Protein AF-A0A357A5Y3-F1 (afdb_monomer)

Solvent-accessible surface area (backbone atoms only — not comparable to full-atom values): 7662 Å² total; per-residue (Å²): 144,85,85,84,84,78,81,86,78,90,72,81,89,76,82,80,77,77,78,78,68,81,76,73,73,76,72,76,75,65,92,49,77,47,78,47,77,55,51,96,74,19,34,39,39,38,39,89,93,44,34,38,35,29,16,39,32,47,57,38,84,97,31,50,90,36,69,61,70,78,59,73,34,61,30,35,41,29,88,48,83,45,53,61,30,32,38,63,89,82,45,48,80,82,44,48,78,47,69,65,66,44,83,42,84,45,81,94,77,45,72,49,75,42,73,80,85,83,131

pLDDT: mean 85.26, std 17.9, range [48.19, 98.75]

Foldseek 3Di:
DDDDDDDDDPDDDDPPPPPPPDPPVPPPPPLDWDWDDQDDQWIWIDGLNFTEIFFFADCDDVNVPTDGDEDDGQEYEFQDCDRRGNDDPRYPDDHHYDHDADWDQDPSRDIDGRDDDDD

Radius of gyration: 29.27 Å; Cα contacts (8 Å, |Δi|>4): 184; chains: 1; bounding box: 29×82×75 Å

Nearest PDB structures (foldseek):
  1zkp-assembly1_C  TM=5.494E-01  e=3.702E-01  Bacillus anthracis str. Ames
  7e3v-assembly1_A  TM=3.464E-01  e=6.804E-02  Staphylococcus aureus
  2y8l-assembly1_B  TM=3.340E-01  e=3.865E+00  Homo sapiens
  6acv-assembly1_A  TM=2.864E-01  e=6.098E+00  Arabidopsis thaliana
  4mqr-assembly1_B  TM=4.585E-01  e=5.353E+00  Mycobacterium tuberculosis

Sequence (119 aa):
MKRRNFISTTGAMAIATIVTSAYSATAQTPSGLTIQSFGHTCFLFTGGGHQILVNPFRPLGCTAQYPAPNVEADLVLISSQLLDEGYVEDLPGQPRLLFEPGDYQLNGGLQVRGMVAER

Secondary structure (DSSP, 8-state):
-----PPP-----------------------PPEEEEEETTEEEEEETTEEEEES---SSGGGTTSPPP----SEEE-S-SSTTT---TT-SS-PEEE-S-EEEE-GGG-EEEE-----

Mean predicted aligned error: 12.29 Å

Structure (mmCIF, N/CA/C/O backbone):
data_AF-A0A357A5Y3-F1
#
_entry.id   AF-A0A357A5Y3-F1
#
loop_
_atom_site.group_PDB
_atom_site.id
_atom_site.type_symbol
_atom_site.label_atom_id
_atom_site.label_alt_id
_atom_site.label_comp_id
_atom_site.label_asym_id
_atom_site.label_entity_id
_atom_site.label_seq_id
_atom_site.pdbx_PDB_ins_code
_atom_site.Cartn_x
_atom_site.Cartn_y
_atom_site.Cartn_z
_atom_site.occupancy
_atom_site.B_iso_or_equiv
_atom_site.auth_seq_id
_atom_site.auth_comp_id
_atom_site.auth_asym_id
_atom_site.auth_atom_id
_atom_site.pdbx_PDB_model_num
ATOM 1 N N . MET A 1 1 ? 14.017 68.796 54.063 1.00 50.00 1 MET A N 1
ATOM 2 C CA . MET A 1 1 ? 12.559 69.028 53.931 1.00 50.00 1 MET A CA 1
ATOM 3 C C . MET A 1 1 ? 12.073 68.625 52.540 1.00 50.00 1 MET A C 1
ATOM 5 O O . MET A 1 1 ? 12.343 69.348 51.595 1.00 50.00 1 MET A O 1
ATOM 9 N N . LYS A 1 2 ? 11.384 67.480 52.426 1.00 49.94 2 LYS A N 1
ATOM 10 C CA . LYS A 1 2 ? 10.224 67.196 51.545 1.00 49.94 2 LYS A CA 1
ATOM 11 C C . LYS A 1 2 ? 9.923 65.697 51.662 1.00 49.94 2 LYS A C 1
ATOM 13 O O . LYS A 1 2 ? 10.582 64.865 51.053 1.00 49.94 2 LYS A O 1
ATOM 18 N N . ARG A 1 3 ? 8.971 65.373 52.540 1.00 57.78 3 ARG A N 1
ATOM 19 C CA . ARG A 1 3 ? 8.462 64.019 52.790 1.00 57.78 3 ARG A CA 1
ATOM 20 C C . ARG A 1 3 ? 7.467 63.706 51.676 1.00 57.78 3 ARG A C 1
ATOM 22 O O . ARG A 1 3 ? 6.505 64.450 51.510 1.00 57.78 3 ARG A O 1
ATOM 29 N N . ARG A 1 4 ? 7.702 62.651 50.899 1.00 69.19 4 ARG A N 1
ATOM 30 C CA . ARG A 1 4 ? 6.700 62.115 49.972 1.00 69.19 4 ARG A CA 1
ATOM 31 C C . ARG A 1 4 ? 5.983 60.970 50.678 1.00 69.19 4 ARG A C 1
ATOM 33 O O . ARG A 1 4 ? 6.484 59.855 50.711 1.00 69.19 4 ARG A O 1
ATOM 40 N N . ASN A 1 5 ? 4.842 61.293 51.279 1.00 54.41 5 ASN A N 1
ATOM 41 C CA . ASN A 1 5 ? 3.867 60.313 51.739 1.00 54.41 5 A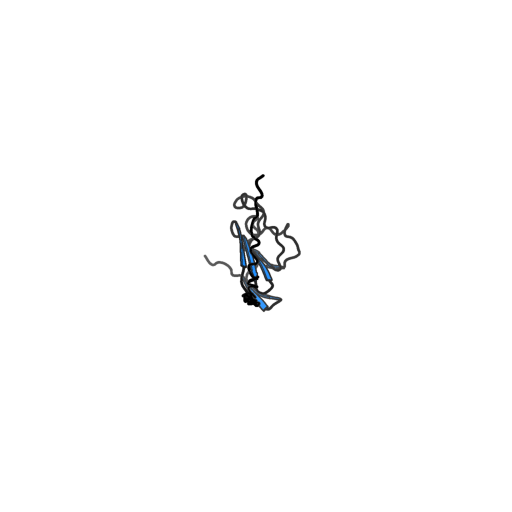SN A CA 1
ATOM 42 C C . ASN A 1 5 ? 3.133 59.789 50.503 1.00 54.41 5 ASN A C 1
ATOM 44 O O . ASN A 1 5 ? 2.439 60.565 49.848 1.00 54.41 5 ASN A O 1
ATOM 48 N N . PHE A 1 6 ? 3.285 58.506 50.185 1.00 58.59 6 PHE A N 1
ATOM 49 C CA . PHE A 1 6 ? 2.367 57.830 49.277 1.00 58.59 6 PHE A CA 1
ATOM 50 C C . PHE A 1 6 ? 1.402 56.989 50.103 1.00 58.59 6 PHE A C 1
ATOM 52 O O . PHE A 1 6 ? 1.797 56.194 50.953 1.00 58.59 6 PHE A O 1
ATOM 59 N N . ILE A 1 7 ? 0.128 57.295 49.894 1.00 67.25 7 ILE A N 1
ATOM 60 C CA . ILE A 1 7 ? -1.033 56.766 50.591 1.00 67.25 7 ILE A CA 1
ATOM 61 C C . ILE A 1 7 ? -1.186 55.285 50.239 1.00 67.25 7 ILE A C 1
ATOM 63 O O . ILE A 1 7 ? -1.102 54.899 49.076 1.00 67.25 7 ILE A O 1
ATOM 67 N N . SER A 1 8 ? -1.408 54.472 51.268 1.00 56.62 8 SER A N 1
ATOM 68 C CA . SER A 1 8 ? -1.776 53.066 51.171 1.00 56.62 8 SER 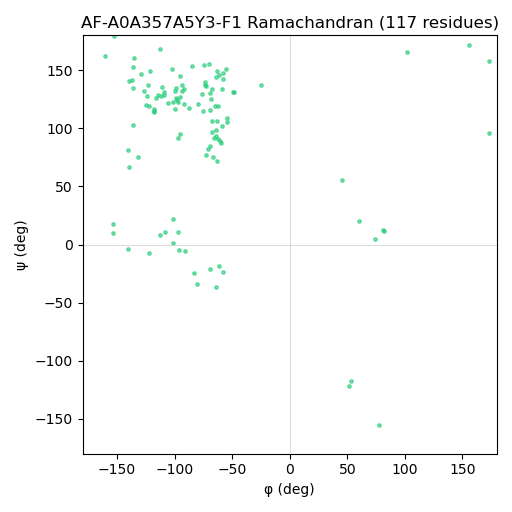A CA 1
ATOM 69 C C . SER A 1 8 ? -3.153 52.917 50.525 1.00 56.62 8 SER A C 1
ATOM 71 O O . SER A 1 8 ? -4.151 53.373 51.087 1.00 56.62 8 SER A O 1
ATOM 73 N N . THR A 1 9 ? -3.231 52.236 49.385 1.00 55.47 9 THR A N 1
ATOM 74 C CA . THR A 1 9 ? -4.507 51.768 48.835 1.00 55.47 9 THR A CA 1
ATOM 75 C C . THR A 1 9 ? -4.701 50.311 49.234 1.00 55.47 9 THR A C 1
ATOM 77 O O . THR A 1 9 ? -4.253 49.392 48.557 1.00 55.47 9 THR A O 1
ATOM 80 N N . THR A 1 10 ? -5.371 50.110 50.366 1.00 55.78 10 THR A N 1
ATOM 81 C CA . THR A 1 10 ? -6.045 48.851 50.690 1.00 55.78 10 THR A CA 1
ATOM 82 C C . THR A 1 10 ? -7.215 48.712 49.718 1.00 55.78 10 THR A C 1
ATOM 84 O O . THR A 1 10 ? -8.191 49.450 49.821 1.00 55.78 10 THR A O 1
ATOM 87 N N . GLY A 1 11 ? -7.099 47.820 48.736 1.00 53.34 11 GLY A N 1
ATOM 88 C CA . GLY A 1 11 ? -8.121 47.591 47.718 1.00 53.34 11 GLY A CA 1
ATOM 89 C C . GLY A 1 11 ? -8.310 46.100 47.487 1.00 53.34 11 GLY A C 1
ATOM 90 O O . GLY A 1 11 ? -7.464 45.455 46.885 1.00 53.34 11 GLY A O 1
ATOM 91 N N . ALA A 1 12 ? -9.401 45.595 48.051 1.00 55.22 12 ALA A N 1
ATOM 92 C CA . ALA A 1 12 ? -9.934 44.241 48.046 1.00 55.22 12 ALA A CA 1
ATOM 93 C C . ALA A 1 12 ? -9.554 43.311 46.874 1.00 55.22 12 ALA A C 1
ATOM 95 O O . ALA A 1 12 ? -9.644 43.644 45.696 1.00 55.22 12 ALA A O 1
ATOM 96 N N . MET A 1 13 ? -9.246 42.077 47.272 1.00 52.94 13 MET A N 1
ATOM 97 C CA . MET A 1 13 ? -9.198 40.861 46.469 1.00 52.94 13 MET A CA 1
ATOM 98 C C . MET A 1 13 ? -10.461 40.685 45.614 1.00 52.94 13 MET A C 1
ATOM 100 O O . MET A 1 13 ? -11.571 40.680 46.141 1.00 52.94 13 MET A O 1
ATOM 104 N N . ALA A 1 14 ? -10.279 40.395 44.330 1.00 48.19 14 ALA A N 1
ATOM 105 C CA . ALA A 1 14 ? -11.223 39.593 43.561 1.00 48.19 14 ALA A CA 1
ATOM 106 C C . ALA A 1 14 ? -10.411 38.667 42.650 1.00 48.19 14 ALA A C 1
ATOM 108 O O . ALA A 1 14 ? -10.162 38.958 41.483 1.00 48.19 14 ALA A O 1
ATOM 109 N N . ILE A 1 15 ? -9.941 37.555 43.220 1.00 54.78 15 ILE A N 1
ATOM 110 C CA . ILE A 1 15 ? -9.490 36.414 42.427 1.00 54.78 15 ILE A CA 1
ATOM 111 C C . ILE A 1 15 ? -10.758 35.867 41.773 1.00 54.78 15 ILE A C 1
ATOM 113 O O . ILE A 1 15 ? -11.536 35.155 42.405 1.00 54.78 15 ILE A O 1
ATOM 117 N N . ALA A 1 16 ? -11.013 36.255 40.526 1.00 51.06 16 ALA A N 1
ATOM 118 C CA . ALA A 1 16 ? -11.992 35.577 39.696 1.00 51.06 16 ALA A CA 1
ATOM 119 C C . ALA A 1 16 ? -11.395 34.215 39.326 1.00 51.06 16 ALA A C 1
ATOM 121 O O . ALA A 1 16 ? -10.783 34.048 38.273 1.00 51.06 16 ALA A O 1
ATOM 122 N N . THR A 1 17 ? -11.510 33.247 40.235 1.00 50.97 17 THR A N 1
ATOM 123 C CA . THR A 1 17 ? -11.248 31.843 39.932 1.00 50.97 17 THR A CA 1
ATOM 124 C C . THR A 1 17 ? -12.322 31.421 38.940 1.00 50.97 17 THR A C 1
ATOM 126 O O . THR A 1 17 ? -13.433 31.059 39.323 1.00 50.97 17 THR A O 1
ATOM 129 N N . ILE A 1 18 ? -12.025 31.543 37.647 1.00 56.59 18 ILE A N 1
ATOM 130 C CA . ILE A 1 18 ? -12.841 30.945 36.598 1.00 56.59 18 ILE A CA 1
ATOM 131 C C . ILE A 1 18 ? -12.734 29.440 36.826 1.00 56.59 18 ILE A C 1
ATOM 133 O O . ILE A 1 18 ? -11.743 28.806 36.475 1.00 56.59 18 ILE A O 1
ATOM 137 N N . VAL A 1 19 ? -13.745 28.879 37.483 1.00 55.94 19 VAL A N 1
ATOM 138 C CA . VAL A 1 19 ? -13.974 27.441 37.527 1.00 55.94 19 VAL A CA 1
ATOM 139 C C . VAL A 1 19 ? -14.405 27.056 36.115 1.00 55.94 19 VAL A C 1
ATOM 141 O O . VAL A 1 19 ? -15.595 26.998 35.806 1.00 55.94 19 VAL A O 1
ATOM 144 N N . THR A 1 20 ? -13.437 26.820 35.226 1.00 55.69 20 THR A N 1
ATOM 145 C CA . THR A 1 20 ? -13.632 26.004 34.024 1.00 55.69 20 THR A CA 1
ATOM 146 C C . THR A 1 20 ? -13.878 24.581 34.503 1.00 55.69 20 THR A C 1
ATOM 148 O O . THR A 1 20 ? -13.009 23.713 34.500 1.00 55.69 20 THR A O 1
ATOM 151 N N . SER A 1 21 ? -15.091 24.383 35.017 1.00 52.59 21 SER A N 1
ATOM 152 C CA . SER A 1 21 ? -15.673 23.079 35.256 1.00 52.59 21 SER A CA 1
ATOM 153 C C . SER A 1 21 ? -15.509 22.268 33.980 1.00 52.59 21 SER A C 1
ATOM 155 O O . SER A 1 21 ? -15.725 22.754 32.868 1.00 52.59 21 SER A O 1
ATOM 157 N N . ALA A 1 22 ? -15.006 21.060 34.181 1.00 58.16 22 ALA A N 1
ATOM 158 C CA . ALA A 1 22 ? -14.605 20.126 33.162 1.00 58.16 22 ALA A CA 1
ATOM 159 C C . ALA A 1 22 ? -15.783 19.772 32.250 1.00 58.16 22 ALA A C 1
ATOM 161 O O . ALA A 1 22 ? -16.451 18.757 32.428 1.00 58.16 22 ALA A O 1
ATOM 162 N N . TYR A 1 23 ? -15.991 20.566 31.206 1.00 50.59 23 TYR A N 1
ATOM 163 C CA . TYR A 1 23 ? -16.484 20.024 29.955 1.00 50.59 23 TYR A CA 1
ATOM 164 C C . TYR A 1 23 ? -15.313 19.255 29.357 1.00 50.59 23 TYR A C 1
ATOM 166 O O . TYR A 1 23 ? -14.605 19.730 28.471 1.00 50.59 23 TYR A O 1
ATOM 174 N N . SER A 1 24 ? -15.068 18.060 29.892 1.00 55.38 24 SER A N 1
ATOM 175 C CA . SER A 1 24 ? -14.431 17.017 29.109 1.00 55.38 24 SER A CA 1
ATOM 176 C C . SER A 1 24 ? -15.379 16.771 27.945 1.00 55.38 24 SER A C 1
ATOM 178 O O . SER A 1 24 ? -16.314 15.983 28.049 1.00 55.38 24 SER A O 1
ATOM 180 N N . ALA A 1 25 ? -15.196 17.521 26.858 1.00 59.72 25 ALA A N 1
ATOM 181 C CA . ALA A 1 25 ? -15.738 17.133 25.580 1.00 59.72 25 ALA A CA 1
ATOM 182 C C . ALA A 1 25 ? -15.117 15.767 25.304 1.00 59.72 25 ALA A C 1
ATOM 184 O O . ALA A 1 25 ? -13.934 15.658 24.980 1.00 59.72 25 ALA A O 1
ATOM 185 N N . THR A 1 26 ? -15.894 14.710 25.514 1.00 52.62 26 THR A N 1
ATOM 186 C CA . THR A 1 26 ? -15.623 13.434 24.882 1.00 52.62 26 THR A CA 1
ATOM 187 C C . THR A 1 26 ? -15.755 13.713 23.395 1.00 52.62 26 THR A C 1
ATOM 189 O O . THR A 1 26 ? -16.845 13.676 22.829 1.00 52.62 26 THR A O 1
ATOM 192 N N . ALA A 1 27 ? -14.645 14.087 22.756 1.00 59.84 27 ALA A N 1
ATOM 193 C CA . ALA A 1 27 ? -14.543 13.960 21.320 1.00 59.84 27 ALA A CA 1
ATOM 194 C C . ALA A 1 27 ? -14.867 12.491 21.051 1.00 59.84 27 ALA A C 1
ATOM 196 O O . ALA A 1 27 ? -14.091 11.611 21.428 1.00 59.84 27 ALA A O 1
ATOM 197 N N . GLN A 1 28 ? -16.064 12.216 20.523 1.00 54.75 28 GLN A N 1
ATOM 198 C CA . GLN A 1 28 ? -16.362 10.902 19.982 1.00 54.75 28 GLN A CA 1
ATOM 199 C C . GLN A 1 28 ? -15.251 10.658 18.978 1.00 54.75 28 GLN A C 1
ATOM 201 O O . GLN A 1 28 ? -15.185 11.360 17.976 1.00 54.75 28 GLN A O 1
ATOM 206 N N . THR A 1 29 ? -14.333 9.743 19.284 1.00 58.88 29 THR A N 1
ATOM 207 C CA . THR A 1 29 ? -13.436 9.201 18.277 1.00 58.88 29 THR A CA 1
ATOM 208 C C . THR A 1 29 ? -14.393 8.500 17.332 1.00 58.88 29 THR A C 1
ATOM 210 O O . THR A 1 29 ? -14.980 7.488 17.730 1.00 58.88 29 THR A O 1
ATOM 213 N N . PRO A 1 30 ? -14.668 9.035 16.129 1.00 57.56 30 PRO A N 1
ATOM 214 C CA . PRO A 1 30 ? -15.353 8.212 15.160 1.00 57.56 30 PRO A CA 1
ATOM 215 C C . PRO A 1 30 ? -14.442 6.994 15.002 1.00 57.56 30 PRO A C 1
ATOM 217 O O . PRO A 1 30 ? -13.214 7.132 15.027 1.00 57.56 30 PRO A O 1
ATOM 220 N N . SER A 1 31 ? -15.009 5.805 14.843 1.00 72.06 31 SER A N 1
ATOM 221 C CA . SER A 1 31 ? -14.298 4.706 14.196 1.00 72.06 31 SER A CA 1
ATOM 222 C C . SER A 1 31 ? -14.016 5.144 12.752 1.00 72.06 31 SER A C 1
ATOM 224 O O . SER A 1 31 ? -14.728 4.773 11.824 1.00 72.06 31 SER A O 1
ATOM 226 N N . GLY A 1 32 ? -13.090 6.085 12.600 1.00 86.56 32 GLY A N 1
ATOM 227 C CA . GLY A 1 32 ? -12.820 6.815 11.381 1.00 86.56 32 GLY A CA 1
ATOM 228 C C . GLY A 1 32 ? -11.866 6.028 10.507 1.00 86.56 32 GLY A C 1
ATOM 229 O O . GLY A 1 32 ? -11.074 5.219 10.990 1.00 86.56 32 GLY A O 1
ATOM 230 N N . LEU A 1 33 ? -11.963 6.282 9.211 1.00 94.56 33 LEU A N 1
ATOM 231 C CA . LEU A 1 33 ? -11.002 5.820 8.231 1.00 94.56 33 LEU A CA 1
ATOM 232 C C . LEU A 1 33 ? -10.017 6.957 7.955 1.00 94.56 33 LEU A C 1
ATOM 234 O O . LEU A 1 33 ? -10.427 8.036 7.527 1.00 94.56 33 LEU A O 1
ATOM 238 N N . THR A 1 34 ? -8.732 6.699 8.163 1.00 96.81 34 THR A N 1
ATOM 239 C CA . THR A 1 34 ? -7.641 7.556 7.695 1.00 96.81 34 THR A CA 1
ATOM 240 C C . THR A 1 34 ? -7.083 6.970 6.406 1.00 96.81 34 THR A C 1
ATOM 242 O O . THR A 1 34 ? -6.852 5.766 6.322 1.00 96.81 34 THR A O 1
ATOM 245 N N . ILE A 1 35 ? -6.859 7.824 5.408 1.00 98.00 35 ILE A N 1
ATOM 246 C CA . ILE A 1 35 ? -6.216 7.453 4.146 1.00 98.00 35 ILE A CA 1
ATOM 247 C C . ILE A 1 35 ? -4.983 8.338 3.980 1.00 98.00 35 ILE A C 1
ATOM 249 O O . ILE A 1 35 ? -5.102 9.561 3.911 1.00 98.00 35 ILE A O 1
ATOM 253 N N . GLN A 1 36 ? -3.806 7.724 3.912 1.00 98.19 36 GLN A N 1
ATOM 254 C CA . GLN A 1 36 ? -2.538 8.394 3.639 1.00 98.19 36 GLN A CA 1
ATOM 255 C C . GLN A 1 36 ? -2.050 8.001 2.245 1.00 98.19 36 GLN A C 1
ATOM 257 O O . GLN A 1 36 ? -1.956 6.819 1.936 1.00 98.19 36 GLN A O 1
ATOM 262 N N . SER A 1 37 ? -1.707 8.980 1.407 1.00 98.12 37 SER A N 1
ATOM 263 C CA . SER A 1 37 ? -1.053 8.723 0.119 1.00 98.12 37 SER A CA 1
ATOM 264 C C . SER A 1 37 ? 0.467 8.802 0.264 1.00 98.12 37 SER A C 1
ATOM 266 O O . SER A 1 37 ? 0.976 9.724 0.904 1.00 98.12 37 SER A O 1
ATOM 268 N N . PHE A 1 38 ? 1.179 7.866 -0.366 1.00 97.94 38 PHE A N 1
ATOM 269 C CA . PHE A 1 38 ? 2.643 7.887 -0.519 1.00 97.94 38 PHE A CA 1
ATOM 270 C C . PHE A 1 38 ? 3.071 8.350 -1.922 1.00 97.94 38 PHE A C 1
ATOM 272 O O . PHE A 1 38 ? 4.263 8.438 -2.203 1.00 97.94 38 PHE A O 1
ATOM 279 N N . GLY A 1 39 ? 2.107 8.685 -2.787 1.00 97.50 39 GLY A N 1
ATOM 280 C CA . GLY A 1 39 ? 2.323 9.005 -4.197 1.00 97.50 39 GLY A CA 1
ATOM 281 C C . GLY A 1 39 ? 1.967 7.854 -5.139 1.00 97.50 39 GLY A C 1
ATOM 282 O O . GLY A 1 39 ? 1.790 6.712 -4.716 1.00 97.50 39 GLY A O 1
ATOM 283 N N . HIS A 1 40 ? 1.851 8.174 -6.432 1.00 97.19 40 HIS A N 1
ATOM 284 C CA . HIS A 1 40 ? 1.458 7.232 -7.483 1.00 97.19 40 HIS A CA 1
ATOM 285 C C . HIS A 1 40 ? 0.133 6.509 -7.156 1.00 97.19 40 HIS A C 1
ATOM 287 O O . HIS A 1 40 ? -0.900 7.168 -7.035 1.00 97.19 40 HIS A O 1
ATOM 293 N N . THR A 1 41 ? 0.153 5.184 -7.006 1.00 97.50 41 THR A N 1
ATOM 294 C CA . THR A 1 41 ? -1.001 4.353 -6.637 1.00 97.50 41 THR A CA 1
ATOM 295 C C . THR A 1 41 ? -0.898 3.811 -5.207 1.00 97.50 41 THR A C 1
ATOM 297 O O . THR A 1 41 ? -1.713 2.981 -4.812 1.00 97.50 41 THR A O 1
ATOM 300 N N . CYS A 1 42 ? 0.056 4.306 -4.406 1.00 98.56 42 CYS A N 1
ATOM 301 C CA . CYS A 1 42 ? 0.337 3.792 -3.071 1.00 98.56 42 CYS A CA 1
ATOM 302 C C . CYS A 1 42 ? -0.443 4.522 -1.971 1.00 98.56 42 CYS A C 1
ATOM 304 O O . CYS A 1 42 ? -0.272 5.731 -1.760 1.00 98.56 42 CYS A O 1
ATOM 306 N N . PHE A 1 43 ? -1.247 3.773 -1.214 1.00 98.69 43 PHE A N 1
ATOM 307 C CA . PHE A 1 43 ? -2.086 4.304 -0.136 1.00 98.69 43 PHE A CA 1
ATOM 308 C C . PHE A 1 43 ? -2.048 3.416 1.108 1.00 98.69 43 PHE A C 1
ATOM 310 O O . PHE A 1 43 ? -2.092 2.196 0.995 1.00 98.69 43 PHE A O 1
ATOM 317 N N . LEU A 1 44 ? -2.038 4.026 2.293 1.00 98.69 44 LEU A N 1
ATOM 318 C CA . LEU A 1 44 ? -2.284 3.350 3.566 1.00 98.69 44 LEU A CA 1
ATOM 319 C C . LEU A 1 44 ? -3.680 3.708 4.067 1.00 98.69 44 LEU A C 1
ATOM 321 O O . LEU A 1 44 ? -3.990 4.880 4.289 1.00 98.69 44 LEU A O 1
ATOM 325 N N . PHE A 1 45 ? -4.501 2.686 4.265 1.00 98.06 45 PHE A N 1
ATOM 326 C CA . PHE A 1 45 ? -5.797 2.784 4.919 1.00 98.06 45 PHE A CA 1
ATOM 327 C C . PHE A 1 45 ? -5.645 2.353 6.376 1.00 98.06 45 PHE A C 1
ATOM 329 O O . PHE A 1 45 ? -5.177 1.249 6.649 1.00 98.06 45 PHE A O 1
ATOM 336 N N . THR A 1 46 ? -6.070 3.201 7.309 1.00 96.81 46 THR A N 1
ATOM 337 C CA . THR A 1 46 ? -6.069 2.900 8.745 1.00 96.81 46 THR A CA 1
ATOM 338 C C . THR A 1 46 ? -7.467 3.093 9.307 1.00 96.81 46 THR A C 1
ATOM 340 O O . THR A 1 46 ? -8.023 4.188 9.247 1.00 96.81 46 THR A O 1
ATOM 343 N N . GLY A 1 47 ? -8.049 2.038 9.863 1.00 93.69 47 GLY A N 1
ATOM 344 C CA . GLY A 1 47 ? -9.405 2.078 10.403 1.00 93.69 47 GLY A CA 1
ATOM 345 C C . GLY A 1 47 ? -9.880 0.694 10.820 1.00 93.69 47 GLY A C 1
ATOM 346 O O . GLY A 1 47 ? -9.332 -0.314 10.386 1.00 93.69 47 GLY A O 1
ATOM 347 N N . GLY A 1 48 ? -10.873 0.630 11.710 1.00 90.69 48 GLY A N 1
ATOM 348 C CA . GLY A 1 48 ? -11.428 -0.652 12.170 1.00 90.69 48 GLY A CA 1
ATOM 349 C C . GLY A 1 48 ? -10.416 -1.584 12.855 1.00 90.69 48 GLY A C 1
ATOM 350 O O . GLY A 1 48 ? -10.657 -2.781 12.917 1.00 90.69 48 GLY A O 1
ATOM 351 N N . GLY A 1 49 ? -9.291 -1.049 13.348 1.00 92.19 49 GLY A N 1
ATOM 352 C CA . GLY A 1 49 ? -8.201 -1.842 13.927 1.00 92.19 49 GLY A CA 1
ATOM 353 C C . GLY A 1 49 ? -7.242 -2.460 12.905 1.00 92.19 49 GLY A C 1
ATOM 354 O O . GLY A 1 49 ? -6.452 -3.313 13.292 1.00 92.19 49 GLY A O 1
ATOM 355 N N . HIS A 1 50 ? -7.300 -2.036 11.639 1.00 94.00 50 HIS A N 1
ATOM 356 C CA . HIS A 1 50 ? -6.457 -2.545 10.559 1.00 94.00 50 HIS A CA 1
ATOM 357 C C . HIS A 1 50 ? -5.622 -1.447 9.899 1.00 94.00 50 HIS A C 1
ATOM 359 O O . HIS A 1 50 ? -6.065 -0.300 9.778 1.00 94.00 50 HIS A O 1
ATOM 365 N N . GLN A 1 51 ? -4.445 -1.837 9.416 1.00 96.88 51 GLN A N 1
ATOM 366 C CA . GLN A 1 51 ? -3.572 -1.080 8.527 1.00 96.88 51 GLN A CA 1
ATOM 367 C C . GLN A 1 51 ? -3.406 -1.841 7.208 1.00 96.88 51 GLN A C 1
ATOM 369 O O . GLN A 1 51 ? -2.848 -2.939 7.181 1.00 96.88 51 GLN A O 1
ATOM 374 N N . ILE A 1 52 ? -3.907 -1.266 6.115 1.00 98.12 52 ILE A N 1
ATOM 375 C CA . ILE A 1 52 ? -3.880 -1.875 4.782 1.00 98.12 52 ILE A CA 1
ATOM 376 C C . ILE A 1 52 ? -3.054 -0.992 3.855 1.00 98.12 52 ILE A C 1
ATOM 378 O O . ILE A 1 52 ? -3.457 0.133 3.557 1.00 98.12 52 ILE A O 1
ATOM 382 N N . LEU A 1 53 ? -1.919 -1.504 3.390 1.00 98.75 53 LEU A N 1
ATOM 383 C CA . LEU A 1 53 ? -1.061 -0.835 2.421 1.00 98.75 53 LEU A CA 1
ATOM 384 C C . LEU A 1 53 ? -1.390 -1.333 1.011 1.00 98.75 53 LEU A C 1
ATOM 386 O O . LEU A 1 53 ? -1.402 -2.531 0.748 1.00 98.75 53 LEU A O 1
ATOM 390 N N . VAL A 1 54 ? -1.666 -0.418 0.095 1.00 98.62 54 VAL A N 1
ATOM 391 C CA . VAL A 1 54 ? -1.990 -0.719 -1.303 1.00 98.62 54 VAL A CA 1
ATOM 392 C C . VAL A 1 54 ? -0.845 -0.252 -2.185 1.00 98.62 54 VAL A C 1
ATOM 394 O O . VAL A 1 54 ? -0.362 0.857 -1.981 1.00 98.62 54 VAL A O 1
ATOM 397 N N . ASN A 1 55 ? -0.439 -1.086 -3.144 1.00 98.38 55 ASN A N 1
ATOM 398 C CA . ASN A 1 55 ? 0.567 -0.828 -4.178 1.00 98.38 55 ASN A CA 1
ATOM 399 C C . ASN A 1 55 ? 1.869 -0.167 -3.678 1.00 98.38 55 ASN A C 1
ATOM 401 O O . ASN A 1 55 ? 2.262 0.890 -4.182 1.00 98.38 55 ASN A O 1
ATOM 405 N N . PRO A 1 56 ? 2.561 -0.760 -2.688 1.00 98.50 56 PRO A N 1
ATOM 406 C CA . PRO A 1 56 ? 3.898 -0.321 -2.315 1.00 98.50 56 PRO A CA 1
ATOM 407 C C . PRO A 1 56 ? 4.858 -0.388 -3.509 1.00 98.50 56 PRO A C 1
ATOM 409 O O . PRO A 1 56 ? 4.745 -1.244 -4.387 1.00 98.50 56 PRO A O 1
ATOM 412 N N . PHE A 1 57 ? 5.822 0.527 -3.534 1.00 98.38 57 PHE A N 1
ATOM 413 C CA . PHE A 1 57 ? 6.749 0.692 -4.647 1.00 98.38 57 PHE A CA 1
ATOM 414 C C . PHE A 1 57 ? 8.187 0.867 -4.176 1.00 98.38 57 PHE A C 1
ATOM 416 O O . PHE A 1 57 ? 8.461 1.298 -3.057 1.00 98.38 57 PHE A O 1
ATOM 423 N N . ARG A 1 58 ? 9.123 0.617 -5.086 1.00 97.94 58 ARG A N 1
ATOM 424 C CA . ARG A 1 58 ? 10.514 1.047 -4.963 1.00 97.94 58 ARG A CA 1
ATOM 425 C C . ARG A 1 58 ? 10.669 2.392 -5.678 1.00 97.94 58 ARG A C 1
ATOM 427 O O . ARG A 1 58 ? 10.215 2.478 -6.813 1.00 97.94 58 ARG A O 1
ATOM 434 N N . PRO A 1 59 ? 11.294 3.432 -5.090 1.00 97.50 59 PRO A N 1
ATOM 435 C CA . PRO A 1 59 ? 11.460 4.727 -5.758 1.00 97.50 59 PRO A CA 1
ATOM 436 C C . PRO A 1 59 ? 12.339 4.635 -7.012 1.00 97.50 59 PRO A C 1
ATOM 438 O O . PRO A 1 59 ? 13.568 4.696 -6.949 1.00 97.50 59 PRO A O 1
ATOM 441 N N . LEU A 1 60 ? 11.708 4.453 -8.170 1.00 96.62 60 LEU A N 1
ATOM 442 C CA . LEU A 1 60 ? 12.352 4.367 -9.480 1.00 96.62 60 LEU A CA 1
ATOM 443 C C . LEU A 1 60 ? 11.336 4.639 -10.587 1.00 96.62 60 LEU A C 1
ATOM 445 O O . LEU A 1 60 ? 10.135 4.547 -10.368 1.00 96.62 60 LEU A O 1
ATOM 449 N N . GLY A 1 61 ? 11.801 4.960 -11.795 1.00 95.50 61 GLY A N 1
ATOM 450 C CA . GLY A 1 61 ? 10.903 5.193 -12.930 1.00 95.50 61 GLY A CA 1
ATOM 451 C C . GLY A 1 61 ? 9.797 6.202 -12.591 1.00 95.50 61 GLY A C 1
ATOM 452 O O . GLY A 1 61 ? 10.092 7.322 -12.168 1.00 95.50 61 GLY A O 1
ATOM 453 N N . CYS A 1 62 ? 8.536 5.782 -12.728 1.00 96.19 62 CYS A N 1
ATOM 454 C CA . CYS A 1 62 ? 7.345 6.583 -12.429 1.00 96.19 62 CYS A CA 1
ATOM 455 C C . CYS A 1 62 ? 7.233 7.039 -10.963 1.00 96.19 62 CYS A C 1
ATOM 457 O O . CYS A 1 62 ? 6.519 8.002 -10.688 1.00 96.19 62 CYS A O 1
ATOM 459 N N . THR A 1 63 ? 7.951 6.403 -10.033 1.00 97.56 63 THR A N 1
ATOM 460 C CA . THR A 1 63 ? 7.916 6.711 -8.595 1.00 97.56 63 THR A CA 1
ATOM 461 C C . THR A 1 63 ? 9.218 7.306 -8.058 1.00 97.56 63 THR A C 1
ATOM 463 O O . THR A 1 63 ? 9.354 7.504 -6.854 1.00 97.56 63 THR A O 1
ATOM 466 N N . ALA A 1 64 ? 10.177 7.651 -8.925 1.00 97.56 64 ALA A N 1
ATOM 467 C CA . ALA A 1 64 ? 11.518 8.098 -8.525 1.00 97.56 64 ALA A CA 1
ATOM 468 C C . ALA A 1 64 ? 11.546 9.336 -7.604 1.00 97.56 64 ALA A C 1
ATOM 470 O O . ALA A 1 64 ? 12.521 9.548 -6.889 1.00 97.56 64 ALA A O 1
ATOM 471 N N . GLN A 1 65 ? 10.501 10.166 -7.639 1.00 97.50 65 GLN A N 1
ATOM 472 C CA . GLN A 1 65 ? 10.398 11.392 -6.840 1.00 97.50 65 GLN A CA 1
ATOM 473 C C . GLN A 1 65 ? 9.611 11.209 -5.536 1.00 97.50 65 GLN A C 1
ATOM 475 O O . GLN A 1 65 ? 9.521 12.152 -4.749 1.00 97.50 65 GLN A O 1
ATOM 480 N N . TYR A 1 66 ? 9.040 10.027 -5.302 1.00 97.25 66 TYR A N 1
ATOM 481 C CA . TYR A 1 66 ? 8.314 9.732 -4.075 1.00 97.25 66 TYR A CA 1
ATOM 482 C C . TYR A 1 66 ? 9.224 9.041 -3.053 1.00 97.25 66 TYR A C 1
ATOM 484 O O . TYR A 1 66 ? 10.098 8.256 -3.430 1.00 97.25 66 TYR A O 1
ATOM 492 N N . PRO A 1 67 ? 9.040 9.310 -1.749 1.00 95.25 67 PRO A N 1
ATOM 493 C CA . PRO A 1 67 ? 9.722 8.545 -0.715 1.00 95.25 67 PRO A CA 1
ATOM 494 C C . PRO A 1 67 ? 9.259 7.085 -0.756 1.00 95.25 67 PRO A C 1
ATOM 496 O O . PRO A 1 67 ? 8.084 6.816 -1.001 1.00 95.25 67 PRO A O 1
ATOM 499 N N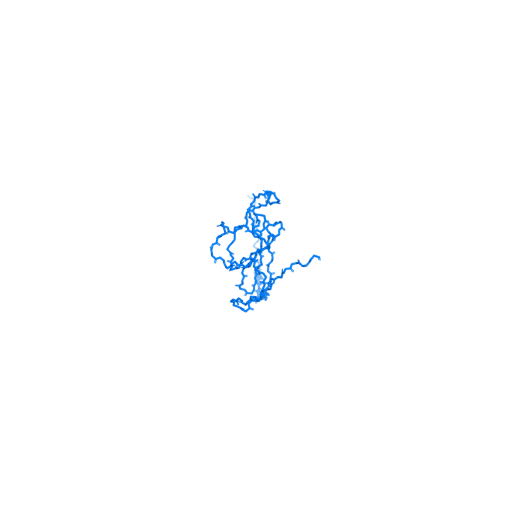 . ALA A 1 68 ? 10.168 6.145 -0.483 1.00 95.69 68 ALA A N 1
ATOM 500 C CA . ALA A 1 68 ? 9.791 4.741 -0.352 1.00 95.69 68 ALA A CA 1
ATOM 501 C C . ALA A 1 68 ? 8.748 4.586 0.774 1.00 95.69 68 ALA A C 1
ATOM 503 O O . ALA A 1 68 ? 8.954 5.151 1.857 1.00 95.69 68 ALA A O 1
ATOM 504 N N . PRO A 1 69 ? 7.657 3.830 0.560 1.00 96.88 69 PRO A N 1
ATOM 505 C CA . PRO A 1 69 ? 6.745 3.486 1.637 1.00 96.88 69 PRO A CA 1
ATOM 506 C C . PRO A 1 69 ? 7.498 2.650 2.679 1.00 96.88 69 PRO A C 1
ATOM 508 O O . PRO A 1 69 ? 8.019 1.581 2.378 1.00 96.88 69 PRO A O 1
ATOM 511 N N . ASN A 1 70 ? 7.570 3.161 3.907 1.00 96.69 70 ASN A N 1
ATOM 512 C CA . ASN A 1 70 ? 8.219 2.506 5.042 1.00 96.69 70 ASN A CA 1
ATOM 513 C C . ASN A 1 70 ? 7.272 2.541 6.246 1.00 96.69 70 ASN A C 1
ATOM 515 O O . ASN A 1 70 ? 7.402 3.383 7.136 1.00 96.69 70 ASN A O 1
ATOM 519 N N . VAL A 1 71 ? 6.254 1.684 6.203 1.00 97.50 71 VAL A N 1
ATOM 520 C CA . VAL A 1 71 ? 5.201 1.580 7.219 1.00 97.50 71 VAL A CA 1
ATOM 521 C C . VAL A 1 71 ? 4.869 0.117 7.469 1.00 97.50 71 VAL A C 1
ATOM 523 O O . VAL A 1 71 ? 4.828 -0.676 6.530 1.00 97.50 71 VAL A O 1
ATOM 526 N N . GLU A 1 72 ? 4.633 -0.238 8.730 1.00 97.62 72 GLU A N 1
ATOM 527 C CA . GLU A 1 72 ? 4.097 -1.554 9.074 1.00 97.62 72 GLU A CA 1
ATOM 528 C C . GLU A 1 72 ? 2.615 -1.616 8.695 1.00 97.62 72 GLU A C 1
ATOM 530 O O . GLU A 1 72 ? 1.858 -0.672 8.928 1.00 97.62 72 GLU A O 1
ATOM 535 N N . ALA A 1 73 ?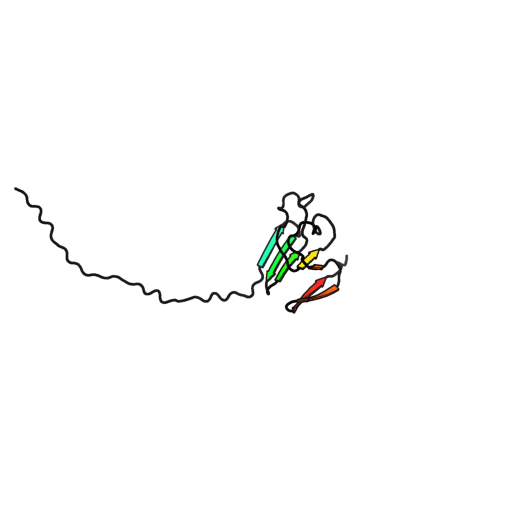 2.200 -2.737 8.111 1.00 97.50 73 ALA A N 1
ATOM 536 C CA . ALA A 1 73 ? 0.819 -2.994 7.730 1.00 97.50 73 ALA A CA 1
ATOM 537 C C . ALA A 1 73 ? 0.423 -4.421 8.120 1.00 97.50 73 ALA A C 1
ATOM 539 O O . ALA A 1 73 ? 1.260 -5.321 8.166 1.00 97.50 73 ALA A O 1
ATOM 540 N N . ASP A 1 74 ? -0.868 -4.638 8.358 1.00 96.38 74 ASP A N 1
ATOM 541 C CA . ASP A 1 74 ? -1.418 -5.977 8.587 1.00 96.38 74 ASP A CA 1
ATOM 542 C C . ASP A 1 74 ? -1.629 -6.711 7.255 1.00 96.38 74 ASP A C 1
ATOM 544 O O . ASP A 1 74 ? -1.493 -7.935 7.153 1.00 96.38 74 ASP A O 1
ATOM 548 N N . LEU A 1 75 ? -1.980 -5.941 6.222 1.00 97.75 75 LEU A N 1
ATOM 549 C CA . LEU A 1 75 ? -2.341 -6.413 4.895 1.00 97.75 75 LEU A CA 1
ATOM 550 C C . LEU A 1 75 ? -1.676 -5.543 3.829 1.00 97.75 75 LEU A C 1
ATOM 552 O O . LEU A 1 75 ? -1.743 -4.317 3.894 1.00 97.75 75 LEU A O 1
ATOM 556 N N . VAL A 1 76 ? -1.106 -6.186 2.817 1.00 98.50 76 VAL A N 1
ATOM 557 C CA . VAL A 1 76 ? -0.631 -5.547 1.593 1.00 98.50 76 VAL A CA 1
ATOM 558 C C . VAL A 1 76 ? -1.469 -6.042 0.419 1.00 98.50 76 VAL A C 1
ATOM 560 O O . VAL A 1 76 ? -1.632 -7.249 0.231 1.00 98.50 76 VAL A O 1
ATOM 563 N N . LEU A 1 77 ? -1.999 -5.109 -0.369 1.00 98.50 77 LEU A N 1
ATOM 564 C CA . LEU A 1 77 ? -2.708 -5.379 -1.618 1.00 98.50 77 LEU A CA 1
ATOM 565 C C . LEU A 1 77 ? -1.864 -4.858 -2.781 1.00 98.50 77 LEU A C 1
ATOM 567 O O . LEU A 1 77 ? -1.471 -3.693 -2.756 1.00 98.50 77 LEU A O 1
ATOM 571 N N . ILE A 1 78 ? -1.602 -5.687 -3.790 1.00 98.19 78 ILE A N 1
ATOM 572 C CA . ILE A 1 78 ? -0.892 -5.259 -5.007 1.00 98.19 78 ILE A CA 1
ATOM 573 C C . ILE A 1 78 ? -1.736 -5.545 -6.245 1.00 98.19 78 ILE A C 1
ATOM 575 O O . ILE A 1 78 ? -2.339 -6.612 -6.365 1.00 98.19 78 ILE A O 1
ATOM 579 N N . SER A 1 79 ? -1.779 -4.590 -7.173 1.00 96.12 79 SER A N 1
ATOM 580 C CA . SER A 1 79 ? -2.457 -4.757 -8.464 1.00 96.12 79 SER A CA 1
ATOM 581 C C . SER A 1 79 ? -1.594 -5.460 -9.512 1.00 96.12 79 SER A C 1
ATOM 583 O O . SER A 1 79 ? -2.130 -6.068 -10.437 1.00 96.12 79 SER A O 1
ATOM 585 N N . SER A 1 80 ? -0.268 -5.393 -9.383 1.00 94.44 80 SER A N 1
ATOM 586 C CA . SER A 1 80 ? 0.689 -6.133 -10.207 1.00 94.44 80 SER A CA 1
ATOM 587 C C . SER A 1 80 ? 1.984 -6.385 -9.427 1.00 94.44 80 SER A C 1
ATOM 589 O O . SER A 1 80 ? 2.107 -5.979 -8.278 1.00 94.44 80 SER A O 1
ATOM 591 N N . GLN A 1 81 ? 2.952 -7.069 -10.038 1.00 95.69 81 GLN A N 1
ATOM 592 C CA . GLN A 1 81 ? 4.283 -7.307 -9.456 1.00 95.69 81 GLN A CA 1
ATOM 593 C C . GLN A 1 81 ? 5.347 -6.366 -10.050 1.00 95.69 81 GLN A C 1
ATOM 595 O O . GLN A 1 81 ? 6.538 -6.678 -10.050 1.00 95.69 81 GLN A O 1
ATOM 600 N N . LEU A 1 82 ? 4.925 -5.230 -10.615 1.00 96.69 82 LEU A N 1
ATOM 601 C CA . LEU A 1 82 ? 5.843 -4.206 -11.108 1.00 96.69 82 LEU A CA 1
ATOM 602 C C . LEU A 1 82 ? 6.476 -3.435 -9.944 1.00 96.69 82 LEU A C 1
ATOM 604 O O . LEU A 1 82 ? 5.922 -3.330 -8.853 1.00 96.69 82 LEU A O 1
ATOM 608 N N . LEU A 1 83 ? 7.660 -2.871 -10.172 1.00 97.38 83 LEU A N 1
ATOM 609 C CA . LEU A 1 83 ? 8.421 -2.204 -9.112 1.00 97.38 83 LEU A CA 1
ATOM 610 C C . LEU A 1 83 ? 7.775 -0.897 -8.621 1.00 97.38 83 LEU A C 1
ATOM 612 O O . LEU A 1 83 ? 8.083 -0.449 -7.518 1.00 97.38 83 LEU A O 1
ATOM 616 N N . ASP A 1 84 ? 6.911 -0.283 -9.424 1.00 97.00 84 ASP A N 1
ATOM 617 C CA . ASP A 1 84 ? 6.195 0.959 -9.132 1.00 97.00 84 ASP A CA 1
ATOM 618 C C . ASP A 1 84 ? 4.822 0.759 -8.467 1.00 97.00 84 ASP A C 1
ATOM 620 O O . ASP A 1 84 ? 4.222 1.742 -8.040 1.00 97.00 84 ASP A O 1
ATOM 624 N N . GLU A 1 85 ? 4.352 -0.483 -8.314 1.00 95.69 85 GLU A N 1
ATOM 625 C CA . GLU A 1 85 ? 3.026 -0.784 -7.738 1.00 95.69 85 GLU A CA 1
ATOM 626 C C . GLU A 1 85 ? 2.908 -2.170 -7.061 1.00 95.69 85 GLU A C 1
ATOM 628 O O . GLU A 1 85 ? 1.810 -2.602 -6.706 1.00 95.69 85 GLU A O 1
ATOM 633 N N . GLY A 1 86 ? 4.024 -2.874 -6.867 1.00 96.69 86 GLY A N 1
ATOM 634 C CA . GLY A 1 86 ? 4.058 -4.244 -6.348 1.00 96.69 86 GLY A CA 1
ATOM 635 C C . GLY A 1 86 ? 5.341 -4.638 -5.616 1.00 96.69 86 GLY A C 1
ATOM 636 O O . GLY A 1 86 ? 5.612 -5.829 -5.462 1.00 96.69 86 GLY A O 1
ATOM 637 N N . TYR A 1 87 ? 6.156 -3.674 -5.183 1.00 97.56 87 TYR A N 1
ATOM 638 C CA . TYR A 1 87 ? 7.418 -3.958 -4.498 1.00 97.56 87 TYR A CA 1
ATOM 639 C C . TYR A 1 87 ? 7.210 -4.110 -2.989 1.00 97.56 87 TYR A C 1
ATOM 641 O O . TYR A 1 87 ? 6.822 -3.160 -2.313 1.00 97.56 87 TYR A O 1
ATOM 649 N N . VAL A 1 88 ? 7.497 -5.301 -2.458 1.00 97.12 88 VAL A N 1
ATOM 650 C CA . VAL A 1 88 ? 7.193 -5.665 -1.060 1.00 97.12 88 VAL A CA 1
ATOM 651 C C . VAL A 1 88 ? 8.410 -6.087 -0.231 1.00 97.12 88 VAL A C 1
ATOM 653 O O . VAL A 1 88 ? 8.269 -6.284 0.971 1.00 97.12 88 VAL A O 1
ATOM 656 N N . GLU A 1 89 ? 9.590 -6.236 -0.842 1.00 94.25 89 GLU A N 1
ATOM 657 C CA . GLU A 1 89 ? 10.758 -6.869 -0.201 1.00 94.25 89 GLU A CA 1
ATOM 658 C C . GLU A 1 89 ? 11.293 -6.095 1.014 1.00 94.25 89 GLU A C 1
ATOM 660 O O . GLU A 1 89 ? 11.690 -6.711 1.999 1.00 94.25 89 GLU A O 1
ATOM 665 N N . ASP A 1 90 ? 11.257 -4.761 0.969 1.00 92.94 90 ASP A N 1
ATOM 666 C CA . ASP A 1 90 ? 11.800 -3.892 2.025 1.00 92.94 90 ASP A CA 1
ATOM 667 C C . ASP A 1 90 ? 10.733 -3.399 3.021 1.00 92.94 90 ASP A C 1
ATOM 669 O O . ASP A 1 90 ? 10.990 -2.488 3.813 1.00 92.94 90 ASP A O 1
ATOM 673 N N . LEU A 1 91 ? 9.515 -3.951 2.977 1.00 96.81 91 LEU A N 1
ATOM 674 C CA . LEU A 1 91 ? 8.460 -3.542 3.903 1.00 96.81 91 LEU A CA 1
ATOM 675 C C . LEU A 1 91 ? 8.732 -4.080 5.315 1.00 96.81 91 LEU A C 1
ATOM 677 O O . LEU A 1 91 ? 9.084 -5.251 5.473 1.00 96.81 91 LEU A O 1
ATOM 681 N N . PRO A 1 92 ? 8.540 -3.259 6.361 1.00 9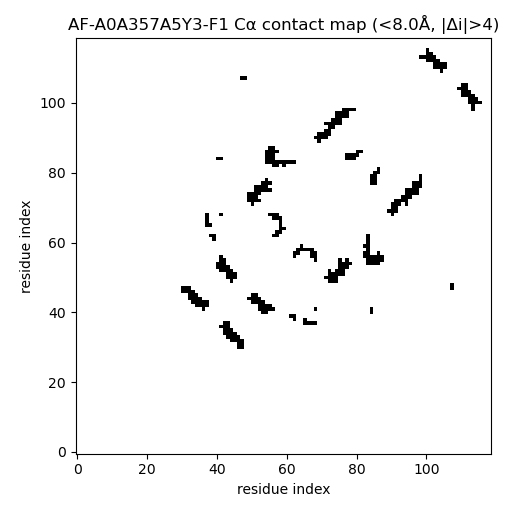7.19 92 PRO A N 1
ATOM 682 C CA . PRO A 1 92 ? 8.697 -3.719 7.731 1.00 97.19 92 PRO A CA 1
ATOM 683 C C . PRO A 1 92 ? 7.572 -4.689 8.128 1.00 97.19 92 PRO A C 1
ATOM 685 O O . PRO A 1 92 ? 6.455 -4.651 7.605 1.00 97.19 92 PRO A O 1
ATOM 688 N N . GLY A 1 93 ? 7.863 -5.543 9.110 1.00 95.00 93 GLY A N 1
ATOM 689 C CA . GLY A 1 93 ? 6.921 -6.541 9.611 1.00 95.00 93 GLY A CA 1
ATOM 690 C C . GLY A 1 93 ? 6.784 -7.761 8.695 1.00 95.00 93 GLY A C 1
ATOM 691 O O . GLY A 1 93 ? 7.709 -8.136 7.979 1.00 95.00 93 GLY A O 1
ATOM 692 N N . GLN A 1 94 ? 5.639 -8.436 8.786 1.00 94.31 94 GLN A N 1
ATOM 693 C CA . GLN A 1 94 ? 5.296 -9.613 7.976 1.00 94.31 94 GLN A CA 1
ATOM 694 C C . GLN A 1 94 ? 3.823 -9.517 7.554 1.00 94.31 94 GLN A C 1
ATOM 696 O O . GLN A 1 94 ? 2.989 -10.285 8.046 1.00 94.31 94 GLN A O 1
ATOM 701 N N . PRO A 1 95 ? 3.467 -8.531 6.707 1.00 96.00 95 PRO A N 1
ATOM 702 C CA . PRO A 1 95 ? 2.089 -8.349 6.282 1.00 96.00 95 PRO A CA 1
ATOM 703 C C . PRO A 1 95 ? 1.595 -9.563 5.498 1.00 96.00 95 PRO A C 1
ATOM 705 O O . PRO A 1 95 ? 2.342 -10.203 4.751 1.00 96.00 95 PRO A O 1
ATOM 708 N N . ARG A 1 96 ? 0.294 -9.838 5.584 1.00 96.50 96 ARG A N 1
ATOM 709 C CA . ARG A 1 96 ? -0.343 -10.742 4.625 1.00 96.50 96 ARG A CA 1
ATOM 710 C C . ARG A 1 96 ? -0.374 -10.060 3.257 1.00 96.50 96 ARG A C 1
ATOM 712 O O . ARG A 1 96 ? -0.854 -8.939 3.158 1.00 96.50 96 ARG A O 1
ATOM 719 N N . LEU A 1 97 ? 0.068 -10.740 2.205 1.00 97.56 97 LEU A N 1
ATOM 720 C CA . LEU A 1 97 ? 0.008 -10.232 0.833 1.00 97.56 97 LEU A CA 1
ATOM 721 C C . LEU A 1 97 ? -1.183 -10.835 0.079 1.00 97.56 97 LEU A C 1
ATOM 723 O O . LEU A 1 97 ? -1.363 -12.053 0.098 1.00 97.56 97 LEU A O 1
ATOM 727 N N . LEU A 1 98 ? -1.967 -10.001 -0.608 1.00 97.81 98 LEU A N 1
ATOM 728 C CA . LEU A 1 98 ? -2.981 -10.427 -1.577 1.00 97.81 98 LEU A CA 1
ATOM 729 C C . LEU A 1 98 ? -2.718 -9.764 -2.933 1.00 97.81 98 LEU A C 1
ATOM 731 O O . LEU A 1 98 ? -2.585 -8.544 -3.023 1.00 97.81 98 LEU A O 1
ATOM 735 N N . PHE A 1 99 ? -2.661 -10.582 -3.981 1.00 96.44 99 PHE A N 1
ATOM 736 C CA . PHE A 1 99 ? -2.378 -10.150 -5.356 1.00 96.44 99 PHE A CA 1
ATOM 737 C C . PHE A 1 99 ? -3.226 -10.878 -6.406 1.00 96.44 99 PHE A C 1
ATOM 739 O O . PHE A 1 99 ? -3.140 -10.577 -7.594 1.00 96.44 99 PHE A O 1
ATOM 746 N N . GLU A 1 100 ? -4.038 -11.846 -5.980 1.00 95.94 100 GLU A N 1
ATOM 747 C CA . GLU A 1 100 ? -4.948 -12.576 -6.855 1.00 95.94 100 GLU A CA 1
ATOM 748 C C . GLU A 1 100 ? -6.383 -12.048 -6.693 1.00 95.94 100 GLU A C 1
ATOM 750 O O . GLU A 1 100 ? -6.757 -11.557 -5.621 1.00 95.94 100 GLU A O 1
ATOM 755 N N . PRO A 1 101 ? -7.215 -12.134 -7.743 1.00 96.12 101 PRO A N 1
ATOM 756 C CA . PRO A 1 101 ? -8.649 -11.912 -7.621 1.00 96.12 101 PRO A CA 1
ATOM 757 C C . PRO A 1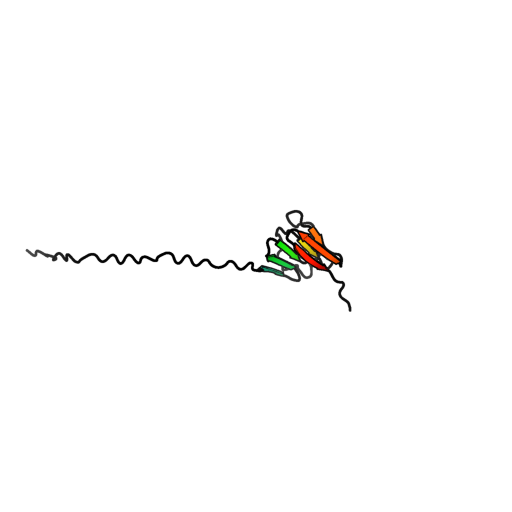 101 ? -9.294 -12.932 -6.675 1.00 96.12 101 PRO A C 1
ATOM 759 O O . PRO A 1 101 ? -8.917 -14.103 -6.655 1.00 96.12 101 PRO A O 1
ATOM 762 N N . GLY A 1 102 ? -10.322 -12.510 -5.942 1.00 97.25 102 GLY A N 1
ATOM 763 C CA . GLY A 1 102 ? -11.045 -13.388 -5.026 1.00 97.25 102 GLY A CA 1
ATOM 764 C C . GLY A 1 102 ? -11.749 -12.653 -3.893 1.00 97.25 102 GLY A C 1
ATOM 765 O O . GLY A 1 102 ? -11.551 -11.456 -3.687 1.00 97.25 102 GLY A O 1
ATOM 766 N N . ASP A 1 103 ? -12.559 -13.408 -3.153 1.00 97.81 103 ASP A N 1
ATOM 767 C CA . ASP A 1 103 ? -13.232 -12.961 -1.934 1.00 97.81 103 ASP A CA 1
ATOM 768 C C . ASP A 1 103 ? -12.462 -13.450 -0.708 1.00 97.81 103 ASP A C 1
ATOM 770 O O . ASP A 1 103 ? -12.351 -14.652 -0.459 1.00 97.81 103 ASP A O 1
ATOM 774 N N . TYR A 1 104 ? -11.946 -12.512 0.079 1.00 96.94 104 TYR A N 1
ATOM 775 C CA . TYR A 1 104 ? -11.128 -12.787 1.252 1.00 96.94 104 TYR A CA 1
ATOM 776 C C . TYR A 1 104 ? -11.834 -12.308 2.515 1.00 96.94 104 TYR A C 1
ATOM 778 O O . TYR A 1 104 ? -12.178 -11.135 2.641 1.00 96.94 104 TYR A O 1
ATOM 786 N N . GLN A 1 105 ? -11.988 -13.219 3.476 1.00 95.75 105 GLN A N 1
ATOM 787 C CA . GLN A 1 105 ? -12.360 -12.890 4.849 1.00 95.75 105 GLN A CA 1
ATOM 788 C C . GLN A 1 105 ? -11.101 -12.843 5.710 1.00 95.75 105 GLN A C 1
ATOM 790 O O . GLN A 1 105 ? -10.323 -13.801 5.750 1.00 95.75 105 GLN A O 1
ATOM 795 N N . LEU A 1 106 ? -10.889 -11.715 6.377 1.00 91.56 106 LEU A N 1
ATOM 796 C CA . LEU A 1 106 ? -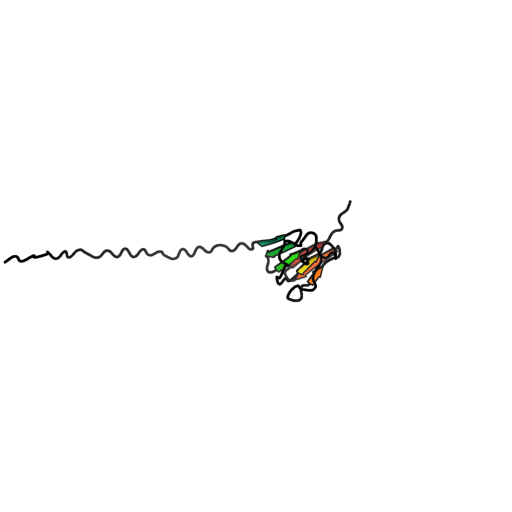9.728 -11.448 7.212 1.00 91.56 106 LEU A CA 1
ATOM 797 C C . LEU A 1 106 ? -10.134 -11.348 8.686 1.00 91.56 106 LEU A C 1
ATOM 799 O O . LEU A 1 106 ? -11.314 -11.288 9.046 1.00 91.56 106 LEU A O 1
ATOM 803 N N . ASN A 1 107 ? -9.125 -11.345 9.555 1.00 87.00 107 ASN A N 1
ATOM 804 C CA . ASN A 1 107 ? -9.318 -11.163 10.991 1.00 87.00 107 ASN A CA 1
ATOM 805 C C . ASN A 1 107 ? -10.078 -9.856 11.265 1.00 87.00 107 ASN A C 1
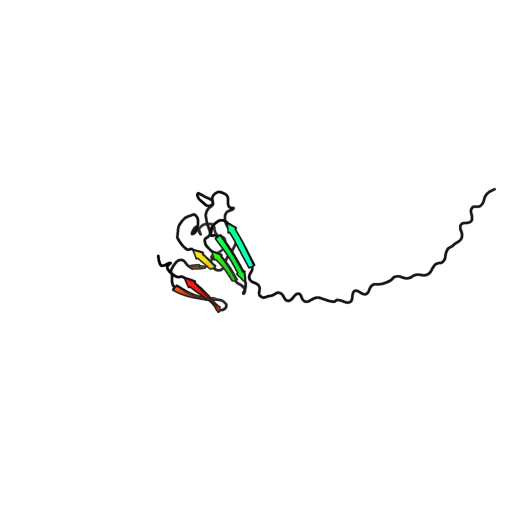ATOM 807 O O . ASN A 1 107 ? -9.989 -8.914 10.486 1.00 87.00 107 ASN A O 1
ATOM 811 N N . GLY A 1 108 ? -10.837 -9.799 12.361 1.00 87.81 108 GLY A N 1
ATOM 812 C CA . GLY A 1 108 ? -11.629 -8.609 12.700 1.00 87.81 108 GLY A CA 1
ATOM 813 C C . GLY A 1 108 ? -12.889 -8.408 11.846 1.00 87.81 108 GLY A C 1
ATOM 814 O O . GLY A 1 108 ? -13.584 -7.414 12.026 1.00 87.81 108 GLY A O 1
ATOM 815 N N . GLY A 1 109 ? -13.223 -9.350 10.954 1.00 90.56 109 GLY A N 1
ATOM 816 C CA . GLY A 1 109 ? -14.412 -9.270 10.094 1.00 90.56 109 GLY A CA 1
ATOM 817 C C . GLY A 1 109 ? -14.223 -8.403 8.845 1.00 90.56 109 GLY A C 1
ATOM 818 O O . GLY A 1 109 ? -15.203 -8.091 8.166 1.00 90.56 109 GLY A O 1
ATOM 819 N N . LEU A 1 110 ? -12.982 -8.014 8.538 1.00 92.81 110 LEU A N 1
ATOM 820 C CA . LEU A 1 110 ? -12.636 -7.279 7.328 1.00 92.81 110 LEU A CA 1
ATOM 821 C C . LEU A 1 110 ? -12.809 -8.178 6.094 1.00 92.81 110 LEU A C 1
ATOM 823 O O . LEU A 1 110 ? -12.208 -9.248 6.010 1.00 92.81 110 LEU A O 1
ATOM 827 N N . GLN A 1 111 ? -13.592 -7.712 5.122 1.00 95.81 111 GLN A N 1
ATOM 828 C CA . GLN A 1 111 ? -13.797 -8.403 3.847 1.00 95.81 111 GLN A CA 1
ATOM 829 C C . GLN A 1 111 ? -13.103 -7.623 2.733 1.00 95.81 111 GLN A C 1
ATOM 831 O O . GLN A 1 111 ? -13.291 -6.411 2.617 1.00 95.81 111 GLN A O 1
ATOM 836 N N . VAL A 1 112 ? -12.320 -8.313 1.907 1.00 96.31 112 VAL A N 1
ATOM 837 C CA . VAL A 1 112 ? -11.614 -7.727 0.760 1.00 96.31 112 VAL A CA 1
ATOM 838 C C . VAL A 1 112 ? -11.965 -8.519 -0.489 1.00 96.31 112 VAL A C 1
ATOM 840 O O . VAL A 1 112 ? -11.907 -9.745 -0.480 1.00 96.31 112 VAL A O 1
ATOM 843 N N . ARG A 1 113 ? -12.315 -7.815 -1.569 1.00 96.94 113 ARG A N 1
ATOM 844 C CA . ARG A 1 113 ? -12.612 -8.408 -2.875 1.00 96.94 113 ARG A CA 1
ATOM 845 C C . ARG A 1 113 ? -11.626 -7.896 -3.919 1.00 96.94 113 ARG A C 1
ATOM 847 O O . ARG A 1 113 ? -11.617 -6.704 -4.216 1.00 96.94 113 ARG A O 1
ATOM 854 N N . GLY A 1 114 ? -10.833 -8.800 -4.485 1.00 96.00 114 GLY A N 1
ATOM 855 C CA . GLY A 1 114 ? -10.008 -8.546 -5.666 1.00 96.00 114 GLY A CA 1
ATOM 856 C C . GLY A 1 114 ? -10.767 -8.916 -6.940 1.00 96.00 114 GLY A C 1
ATOM 857 O O . GLY A 1 114 ? -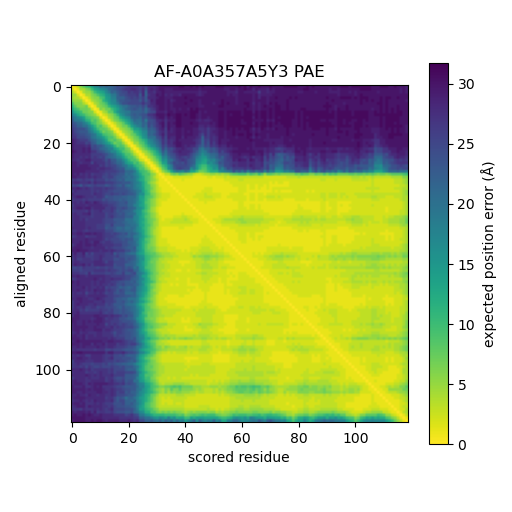11.373 -9.984 -7.002 1.00 96.00 114 GLY A O 1
ATOM 858 N N . MET A 1 115 ? -10.737 -8.056 -7.957 1.00 95.00 115 MET A N 1
ATOM 859 C CA . MET A 1 115 ? -11.399 -8.284 -9.248 1.00 95.00 115 MET A CA 1
ATOM 860 C C . MET A 1 115 ? -10.418 -8.054 -10.395 1.00 95.00 115 MET A C 1
ATOM 862 O O . MET A 1 115 ? -9.552 -7.186 -10.308 1.00 95.00 115 MET A O 1
ATOM 866 N N . VAL A 1 116 ? -10.576 -8.816 -11.478 1.00 93.31 116 VAL A N 1
ATOM 867 C CA . VAL A 1 116 ? -9.874 -8.538 -12.736 1.00 93.31 116 VAL A CA 1
ATOM 868 C C . VAL A 1 116 ? -10.574 -7.366 -13.414 1.00 93.31 116 VAL A C 1
ATOM 870 O O . VAL A 1 116 ? -11.794 -7.383 -13.564 1.00 93.31 116 VAL A O 1
ATOM 873 N N . ALA A 1 117 ? -9.815 -6.351 -13.820 1.00 84.88 117 ALA A N 1
ATOM 874 C CA . ALA A 1 117 ? -10.358 -5.269 -14.628 1.00 84.88 117 ALA A CA 1
ATOM 875 C C . ALA A 1 117 ? -10.690 -5.793 -16.036 1.00 84.88 117 ALA A C 1
ATOM 877 O O . ALA A 1 117 ? -9.795 -6.208 -16.775 1.00 84.88 117 ALA A O 1
ATOM 878 N N . GLU A 1 118 ? -11.972 -5.786 -16.400 1.00 81.44 118 GLU A N 1
ATOM 879 C CA . GLU A 1 118 ? -12.414 -6.037 -17.774 1.00 81.44 118 GLU A CA 1
ATOM 880 C C . GLU A 1 118 ? -12.096 -4.808 -18.643 1.00 81.44 118 GLU A C 1
ATOM 882 O O . GLU A 1 118 ? -12.201 -3.668 -18.182 1.00 81.44 118 GLU A O 1
ATOM 887 N N . ARG A 1 119 ? -11.640 -5.043 -19.878 1.00 64.75 119 ARG A N 1
ATOM 888 C CA . ARG A 1 119 ? -11.313 -3.996 -20.858 1.00 64.75 119 ARG A CA 1
ATOM 889 C C . ARG A 1 119 ? -12.492 -3.682 -21.761 1.00 64.75 119 ARG A C 1
ATOM 891 O O . ARG A 1 119 ? -13.167 -4.649 -22.174 1.00 64.75 119 ARG A O 1
#